Protein AF-A0A0J1D3D4-F1 (afdb_monomer_lite)

Foldseek 3Di:
DDDDDDDDPPDPDDDDPVRVVVVVVLVVVLVVLVVDPPDDPQVSQLVSLLVQAQDPQWDWDFDDPPNDTAIDTDHPPDDPPDDDDDDDDDPVPHYDNVSNSNVVNVVRD

pLDDT: mean 90.68, std 11.96, range [40.75, 98.44]

Organism: NCBI:txid908627

Structure (mmCIF, N/CA/C/O backbone):
data_AF-A0A0J1D3D4-F1
#
_entry.id   AF-A0A0J1D3D4-F1
#
loop_
_atom_site.group_PDB
_atom_site.id
_atom_site.type_symbol
_atom_site.label_atom_id
_atom_site.label_alt_id
_atom_site.label_comp_id
_atom_site.label_asym_id
_atom_site.label_entity_id
_atom_site.label_seq_id
_atom_site.pdbx_PDB_ins_code
_atom_site.Cartn_x
_atom_site.Cartn_y
_atom_site.Cartn_z
_atom_site.occupancy
_atom_site.B_iso_or_equiv
_atom_site.auth_seq_id
_atom_site.auth_comp_id
_atom_site.auth_asym_id
_atom_site.auth_atom_id
_atom_site.pdbx_PDB_model_num
ATOM 1 N N . MET A 1 1 ? 8.436 34.610 -37.039 1.00 44.22 1 MET A N 1
ATOM 2 C CA . MET A 1 1 ? 7.134 34.459 -36.355 1.00 44.22 1 MET A CA 1
ATOM 3 C C . MET A 1 1 ? 6.831 32.976 -36.306 1.00 44.22 1 MET A C 1
ATOM 5 O O . MET A 1 1 ? 6.570 32.405 -37.355 1.00 44.22 1 MET A O 1
ATOM 9 N N . THR A 1 2 ? 6.952 32.341 -35.142 1.00 40.75 2 THR A N 1
ATOM 10 C CA . THR A 1 2 ? 6.729 30.895 -35.002 1.00 40.75 2 THR A CA 1
ATOM 11 C C . THR A 1 2 ? 5.631 30.698 -33.972 1.00 40.75 2 THR A C 1
ATOM 13 O O . THR A 1 2 ? 5.805 31.011 -32.798 1.00 40.75 2 THR A O 1
ATOM 16 N N . THR A 1 3 ? 4.467 30.273 -34.448 1.00 46.78 3 THR A N 1
ATOM 17 C CA . THR A 1 3 ? 3.250 30.133 -33.651 1.00 46.78 3 THR A CA 1
ATOM 18 C C . THR A 1 3 ? 3.238 28.750 -33.010 1.00 46.78 3 THR A C 1
ATOM 20 O O . THR A 1 3 ? 3.025 27.750 -33.693 1.00 46.78 3 THR A O 1
ATOM 23 N N . THR A 1 4 ? 3.476 28.681 -31.701 1.00 53.34 4 THR A N 1
ATOM 24 C CA . THR A 1 4 ? 3.29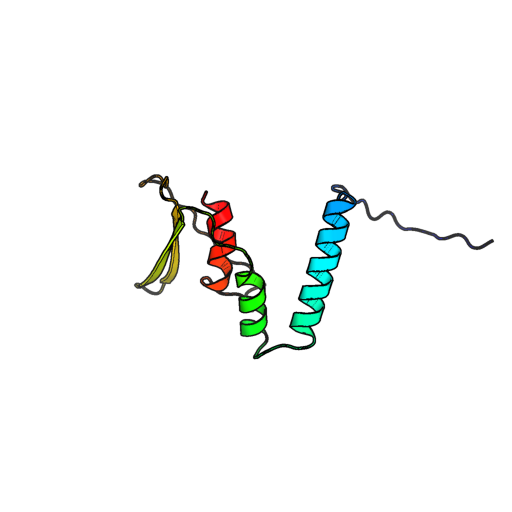8 27.452 -30.919 1.00 53.34 4 THR A CA 1
ATOM 25 C C . THR A 1 4 ? 1.808 27.140 -30.837 1.00 53.34 4 THR A C 1
ATOM 27 O O . THR A 1 4 ? 1.040 27.881 -30.227 1.00 53.34 4 THR A O 1
ATOM 30 N N . LYS A 1 5 ? 1.378 26.054 -31.481 1.00 55.34 5 LYS A N 1
ATOM 31 C CA . LYS A 1 5 ? 0.010 25.549 -31.370 1.00 55.34 5 LYS A CA 1
ATOM 32 C C . LYS A 1 5 ? -0.043 24.552 -30.214 1.00 55.34 5 LYS A C 1
ATOM 34 O O . LYS A 1 5 ? 0.251 23.376 -30.399 1.00 55.34 5 LYS A O 1
ATOM 39 N N . THR A 1 6 ? -0.393 25.030 -29.026 1.00 57.00 6 THR A N 1
ATOM 40 C CA . THR A 1 6 ? -0.647 24.173 -27.862 1.00 57.00 6 THR A CA 1
ATOM 41 C C . THR A 1 6 ? -2.077 23.639 -27.951 1.00 57.00 6 THR A C 1
ATOM 43 O O . THR A 1 6 ? -3.033 24.412 -27.962 1.00 57.00 6 THR A O 1
ATOM 46 N N . THR A 1 7 ? -2.243 22.323 -28.066 1.00 58.06 7 THR A N 1
ATOM 47 C CA . THR A 1 7 ? -3.544 21.653 -27.900 1.00 58.06 7 THR A CA 1
ATOM 48 C C . THR A 1 7 ? -3.991 21.723 -26.434 1.00 58.06 7 THR A C 1
ATOM 50 O O . THR A 1 7 ? -3.137 21.620 -25.551 1.00 58.06 7 THR A O 1
ATOM 53 N N . PRO A 1 8 ? -5.297 21.879 -26.142 1.00 58.00 8 PRO A N 1
ATOM 54 C CA . PRO A 1 8 ? -5.777 22.068 -24.783 1.00 58.00 8 PRO A CA 1
ATOM 55 C C . PRO A 1 8 ? -5.846 20.710 -24.081 1.00 58.00 8 PRO A C 1
ATOM 57 O O . PRO A 1 8 ? -6.846 20.002 -24.156 1.00 58.00 8 PRO A O 1
ATOM 60 N N . VAL A 1 9 ? -4.763 20.323 -23.412 1.00 73.94 9 VAL A N 1
ATOM 61 C CA . VAL A 1 9 ? -4.873 19.375 -22.302 1.00 73.94 9 VAL A CA 1
ATOM 62 C C . VAL A 1 9 ? -5.539 20.150 -21.167 1.00 73.94 9 VAL A C 1
ATOM 64 O O . VAL A 1 9 ? -4.947 21.071 -20.609 1.00 73.94 9 VAL A O 1
ATOM 67 N N . GLU A 1 10 ? -6.805 19.845 -20.891 1.00 79.31 10 GLU A N 1
ATOM 68 C CA . GLU A 1 10 ? -7.539 20.448 -19.779 1.00 79.31 10 GLU A CA 1
ATOM 69 C C . GLU A 1 10 ? -7.103 19.774 -18.473 1.00 79.31 10 GLU A C 1
ATOM 71 O O . GLU A 1 10 ? -7.547 18.677 -18.131 1.00 79.31 10 GLU A O 1
ATOM 76 N N . THR A 1 11 ? -6.216 20.431 -17.732 1.00 79.25 11 THR A N 1
ATOM 77 C CA . THR A 1 11 ? -5.848 20.004 -16.381 1.00 79.25 11 THR A CA 1
ATOM 78 C C . THR A 1 11 ? -6.903 20.501 -15.396 1.00 79.25 11 THR A C 1
ATOM 80 O O . THR A 1 11 ? -6.910 21.672 -15.029 1.00 79.25 11 THR A O 1
ATOM 83 N N . ARG A 1 12 ? -7.799 19.612 -14.951 1.00 80.50 12 ARG A N 1
ATOM 84 C CA . ARG A 1 12 ? -8.868 19.958 -13.989 1.00 80.50 12 ARG A CA 1
ATOM 85 C C . ARG A 1 12 ? -8.383 20.119 -12.550 1.00 80.50 12 ARG A C 1
ATOM 87 O O . ARG A 1 12 ? -8.990 20.853 -11.778 1.00 80.50 12 ARG A O 1
ATOM 94 N N . HIS A 1 13 ? -7.282 19.456 -12.209 1.00 84.44 13 HIS A N 1
ATOM 95 C CA . HIS A 1 13 ? -6.656 19.511 -10.891 1.00 84.44 13 HIS A CA 1
ATOM 96 C C . HIS A 1 13 ? -5.169 19.781 -11.080 1.00 84.44 13 HIS A C 1
ATOM 98 O O . HIS A 1 13 ? -4.365 18.862 -11.221 1.00 84.44 13 HIS A O 1
ATOM 104 N N . ALA A 1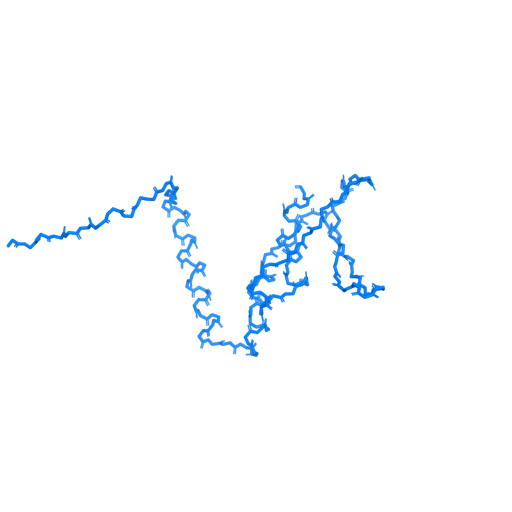 14 ? -4.820 21.061 -11.196 1.00 87.75 14 ALA A N 1
ATOM 105 C CA . ALA A 1 14 ? -3.426 21.455 -11.286 1.00 87.75 14 ALA A CA 1
ATOM 106 C C . ALA A 1 14 ? -2.757 21.236 -9.926 1.00 87.75 14 ALA A C 1
ATOM 108 O O . ALA A 1 14 ? -3.249 21.735 -8.918 1.00 87.75 14 ALA A O 1
ATOM 109 N N . LEU A 1 15 ? -1.636 20.513 -9.922 1.00 91.56 15 LEU A N 1
ATOM 110 C CA . LEU A 1 15 ? -0.744 20.468 -8.767 1.00 91.56 15 LEU A CA 1
ATOM 111 C C . LEU A 1 15 ? -0.227 21.879 -8.481 1.00 91.56 15 LEU A C 1
ATOM 113 O O . LEU A 1 15 ? 0.181 22.580 -9.421 1.00 91.56 15 LEU A O 1
ATOM 117 N N . SER A 1 16 ? -0.225 22.254 -7.203 1.00 94.00 16 SER A N 1
ATOM 118 C CA . SER A 1 16 ? 0.515 23.422 -6.718 1.00 94.00 16 SER A CA 1
ATOM 119 C C . SER A 1 16 ? 2.006 23.298 -7.055 1.00 94.00 16 SER A C 1
ATOM 121 O O . SER A 1 16 ? 2.489 22.212 -7.381 1.00 94.00 16 SER A O 1
ATOM 123 N N . ASP A 1 17 ? 2.753 24.400 -6.992 1.00 94.56 17 ASP A N 1
ATOM 124 C CA . ASP A 1 17 ? 4.193 24.370 -7.283 1.00 94.56 17 ASP A CA 1
ATOM 125 C C . ASP A 1 17 ? 4.951 23.427 -6.331 1.00 94.56 17 ASP A C 1
ATOM 127 O O . ASP A 1 17 ? 5.818 22.670 -6.773 1.00 94.56 17 ASP A O 1
ATOM 131 N N . ASP A 1 18 ? 4.552 23.385 -5.058 1.00 94.56 18 ASP A N 1
ATOM 132 C CA . ASP A 1 18 ? 5.131 22.481 -4.060 1.00 94.56 18 ASP A CA 1
ATOM 133 C C . ASP A 1 18 ? 4.804 21.011 -4.368 1.00 94.56 18 ASP A C 1
ATOM 135 O O . ASP A 1 18 ? 5.696 20.160 -4.392 1.00 94.56 18 ASP A O 1
ATOM 139 N N . GLU A 1 19 ? 3.542 20.694 -4.681 1.00 94.69 19 GLU A N 1
ATOM 140 C CA . GLU A 1 19 ? 3.142 19.336 -5.081 1.00 94.69 19 GLU A CA 1
ATOM 141 C C . GLU A 1 19 ? 3.813 18.902 -6.384 1.00 94.69 19 GLU A C 1
ATOM 143 O O . GLU A 1 19 ? 4.171 17.736 -6.541 1.00 94.69 19 GLU A O 1
ATOM 148 N N . ARG A 1 20 ? 4.026 19.837 -7.314 1.00 94.19 20 ARG A N 1
ATOM 149 C CA . ARG A 1 20 ? 4.746 19.585 -8.559 1.00 94.19 20 ARG A CA 1
ATOM 150 C C . ARG A 1 20 ? 6.207 19.262 -8.286 1.00 94.19 20 ARG A C 1
ATOM 152 O O . ARG A 1 20 ? 6.735 18.327 -8.877 1.00 94.19 20 ARG A O 1
ATOM 159 N N . GLN A 1 21 ? 6.861 19.977 -7.375 1.00 95.00 21 GLN A N 1
ATOM 160 C CA . GLN A 1 21 ? 8.238 19.667 -6.994 1.00 95.00 21 GLN A CA 1
ATOM 161 C C . GLN A 1 21 ? 8.347 18.270 -6.358 1.00 95.00 21 GLN A C 1
ATOM 163 O O . GLN A 1 21 ? 9.287 17.530 -6.661 1.00 95.00 21 GLN A O 1
ATOM 168 N N . ILE A 1 22 ? 7.370 17.888 -5.528 1.00 94.19 22 ILE A N 1
ATOM 169 C CA . ILE A 1 22 ? 7.280 16.544 -4.938 1.00 94.19 22 ILE A CA 1
ATOM 170 C C . ILE A 1 22 ? 7.065 15.487 -6.027 1.00 94.19 22 ILE A C 1
ATOM 172 O O . ILE A 1 22 ? 7.787 14.492 -6.061 1.00 94.19 22 ILE A O 1
ATOM 176 N N . GLU A 1 23 ? 6.120 15.708 -6.943 1.00 94.25 23 GLU A N 1
ATOM 177 C CA . GLU A 1 23 ? 5.864 14.824 -8.082 1.00 94.25 23 GLU A CA 1
ATOM 178 C C . GLU A 1 23 ? 7.145 14.587 -8.891 1.00 94.25 23 GLU A C 1
ATOM 180 O O . GLU A 1 23 ? 7.501 13.438 -9.146 1.00 94.25 23 GLU A O 1
ATOM 185 N N . GLN A 1 24 ? 7.872 15.646 -9.260 1.00 95.56 24 GLN A N 1
ATOM 186 C CA . GLN A 1 24 ? 9.108 15.515 -10.035 1.00 95.56 24 GLN A CA 1
ATOM 187 C C . GLN A 1 24 ? 10.176 14.701 -9.294 1.00 95.56 24 GLN A C 1
ATOM 189 O O . GLN A 1 24 ? 10.858 13.881 -9.913 1.00 95.56 24 GLN A O 1
ATOM 194 N N . ALA A 1 25 ? 10.299 14.871 -7.974 1.00 94.94 25 ALA A N 1
ATOM 195 C CA . ALA A 1 25 ? 11.211 14.067 -7.164 1.00 94.94 25 ALA A CA 1
ATOM 196 C C . ALA A 1 25 ? 10.805 12.582 -7.147 1.00 94.94 25 ALA A C 1
ATOM 198 O O . ALA A 1 25 ? 11.648 11.712 -7.378 1.00 94.94 25 ALA A O 1
ATOM 199 N N . VAL A 1 26 ? 9.514 12.293 -6.955 1.00 92.25 26 VAL A N 1
ATOM 200 C CA . VAL A 1 26 ? 8.972 10.925 -6.982 1.00 92.25 26 VAL A CA 1
ATOM 201 C C . VAL A 1 26 ? 9.184 10.281 -8.353 1.00 92.25 26 VAL A C 1
ATOM 203 O O . VAL A 1 26 ? 9.662 9.152 -8.436 1.00 92.25 26 VAL A O 1
ATOM 206 N N . LEU A 1 27 ? 8.889 10.992 -9.444 1.00 94.12 27 LEU A N 1
ATOM 207 C CA . LEU A 1 27 ? 9.084 10.490 -10.806 1.00 94.12 27 LEU A CA 1
ATOM 208 C C . LEU A 1 27 ? 10.560 10.212 -11.111 1.00 94.12 27 LEU A C 1
ATOM 210 O O . LEU A 1 27 ? 10.870 9.189 -11.724 1.00 94.12 27 LEU A O 1
ATOM 214 N N . ALA A 1 28 ? 11.473 11.078 -10.661 1.00 94.88 28 ALA A N 1
ATOM 215 C CA . ALA A 1 28 ? 12.908 10.859 -10.811 1.00 94.88 28 ALA A CA 1
ATOM 216 C C . ALA A 1 28 ? 13.371 9.600 -10.059 1.00 94.88 28 ALA A C 1
ATOM 218 O O . ALA A 1 28 ? 14.126 8.795 -10.607 1.00 94.88 28 ALA A O 1
ATOM 219 N N . GLU A 1 29 ? 12.886 9.388 -8.835 1.00 91.00 29 GLU A N 1
ATOM 220 C CA . GLU A 1 29 ? 13.199 8.196 -8.045 1.00 91.00 29 GLU A CA 1
ATOM 221 C C . GLU A 1 29 ? 12.637 6.916 -8.682 1.00 91.00 29 GLU A C 1
ATOM 223 O O . GLU A 1 29 ? 13.350 5.917 -8.799 1.00 91.00 29 GLU A O 1
ATOM 228 N N . ILE A 1 30 ? 11.389 6.954 -9.160 1.00 91.25 30 ILE A N 1
ATOM 229 C CA . ILE A 1 30 ? 10.760 5.850 -9.897 1.00 91.25 30 ILE A CA 1
ATOM 230 C C . ILE A 1 30 ? 11.580 5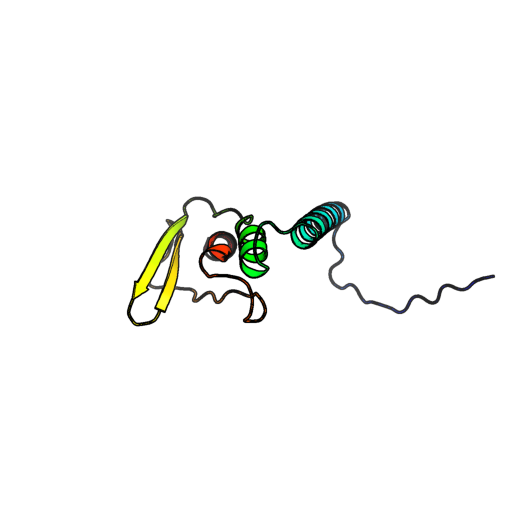.514 -11.147 1.00 91.25 30 ILE A C 1
ATOM 232 O O . ILE A 1 30 ? 11.884 4.346 -11.393 1.00 91.25 30 ILE A O 1
ATOM 236 N N . HIS A 1 31 ? 11.991 6.524 -11.917 1.00 92.19 31 HIS A N 1
ATOM 237 C CA . HIS A 1 31 ? 12.828 6.323 -13.097 1.00 92.19 31 HIS A CA 1
ATOM 238 C C . HIS A 1 31 ? 14.151 5.633 -12.745 1.00 92.19 31 HIS A C 1
ATOM 240 O O . HIS A 1 31 ? 14.551 4.688 -13.427 1.00 92.19 31 HIS A O 1
ATOM 246 N N . GLN A 1 32 ? 14.831 6.073 -11.681 1.00 90.12 32 GLN A N 1
ATOM 247 C CA . GLN A 1 32 ? 16.078 5.447 -11.229 1.00 90.12 32 GLN A CA 1
ATOM 248 C C . GLN A 1 32 ? 15.869 3.984 -10.835 1.00 90.12 32 GLN A C 1
ATOM 250 O O . GLN A 1 32 ? 16.641 3.120 -11.253 1.00 90.12 32 GLN A O 1
ATOM 255 N N . LEU A 1 33 ? 14.799 3.703 -10.092 1.00 86.81 33 LEU A N 1
ATOM 256 C CA . LEU A 1 33 ? 14.470 2.362 -9.626 1.00 86.81 33 LEU A CA 1
ATOM 257 C C . LEU A 1 33 ? 14.258 1.373 -10.783 1.00 86.81 33 LEU A C 1
ATOM 259 O O . LEU A 1 33 ? 14.756 0.252 -10.728 1.00 86.81 33 LEU A O 1
ATOM 263 N N . PHE A 1 34 ? 13.556 1.786 -11.841 1.00 85.81 34 PHE A N 1
ATOM 264 C CA . PHE A 1 34 ? 13.323 0.928 -13.010 1.00 85.81 34 PHE A CA 1
ATOM 265 C C . PHE A 1 34 ? 14.492 0.894 -13.997 1.00 85.81 34 PHE A C 1
ATOM 267 O O . PHE A 1 34 ? 14.613 -0.069 -14.750 1.00 85.81 34 PHE A O 1
ATOM 274 N N . SER A 1 35 ? 15.359 1.909 -13.991 1.00 92.06 35 SER A N 1
ATOM 275 C CA . SER A 1 35 ? 16.568 1.927 -14.824 1.00 92.06 35 SER A CA 1
ATOM 276 C C . SER A 1 35 ? 17.657 1.003 -14.277 1.00 92.06 35 SER A C 1
ATOM 278 O O . SER A 1 35 ? 18.397 0.410 -15.055 1.00 92.06 35 SER A O 1
ATOM 280 N N . ASN A 1 36 ? 17.738 0.866 -12.948 1.00 90.19 36 ASN A N 1
ATOM 281 C CA . ASN A 1 36 ? 18.753 0.075 -12.251 1.00 90.19 36 ASN A CA 1
ATOM 282 C C . ASN A 1 36 ? 18.115 -0.871 -11.209 1.00 90.19 36 ASN A C 1
ATOM 284 O O . ASN A 1 36 ? 18.342 -0.703 -10.007 1.00 90.19 36 ASN A O 1
ATOM 288 N N . PRO A 1 37 ? 17.298 -1.853 -11.633 1.00 88.50 37 PRO A N 1
ATOM 289 C CA . PRO A 1 37 ? 16.552 -2.699 -10.711 1.00 88.50 37 PRO A CA 1
ATOM 290 C C . PRO A 1 37 ? 17.468 -3.645 -9.926 1.00 88.50 37 PRO A C 1
ATOM 292 O O . PRO A 1 37 ? 18.331 -4.325 -10.484 1.00 88.50 37 PRO A O 1
ATOM 295 N N . THR A 1 38 ? 17.228 -3.755 -8.621 1.00 81.69 38 THR A N 1
ATOM 296 C CA . THR A 1 38 ? 17.784 -4.832 -7.796 1.00 81.69 38 THR A CA 1
ATOM 297 C C . THR A 1 38 ? 16.804 -6.003 -7.811 1.00 81.69 38 THR A C 1
ATOM 299 O O . THR A 1 38 ? 15.873 -6.043 -7.008 1.00 81.69 38 THR A O 1
ATOM 302 N N . GLY A 1 39 ? 16.980 -6.931 -8.750 1.00 89.25 39 GLY A N 1
ATOM 303 C CA . GLY A 1 39 ? 16.112 -8.103 -8.904 1.00 89.25 39 GLY A CA 1
ATOM 304 C C . GLY A 1 39 ? 15.169 -8.000 -10.099 1.00 89.25 39 GLY A C 1
ATOM 305 O O . GLY A 1 39 ? 15.404 -7.247 -11.044 1.00 89.25 39 GLY A O 1
ATOM 306 N N . ASN A 1 40 ? 14.112 -8.809 -10.090 1.00 93.56 40 ASN A N 1
ATOM 307 C CA . ASN A 1 40 ? 13.151 -8.829 -11.187 1.00 93.56 40 ASN A CA 1
ATOM 308 C C . ASN A 1 40 ? 12.147 -7.661 -11.103 1.00 93.56 40 ASN A C 1
ATOM 310 O O . ASN A 1 40 ? 12.081 -6.913 -10.124 1.00 93.56 40 ASN A O 1
ATOM 314 N N . GLN A 1 41 ? 11.330 -7.508 -12.147 1.00 92.19 41 GLN A N 1
ATOM 315 C CA . GLN A 1 41 ? 10.367 -6.410 -12.250 1.00 92.19 41 GLN A CA 1
ATOM 316 C C . GLN A 1 41 ? 9.315 -6.416 -11.125 1.00 92.19 41 GLN A C 1
ATOM 318 O O . GLN A 1 41 ? 8.918 -5.346 -10.666 1.00 92.19 41 GLN A O 1
ATOM 323 N N . ARG A 1 42 ? 8.877 -7.594 -10.653 1.00 95.00 42 ARG A N 1
ATOM 324 C CA . ARG A 1 42 ? 7.922 -7.706 -9.537 1.00 95.00 42 ARG A CA 1
ATOM 325 C C . ARG A 1 42 ? 8.566 -7.300 -8.217 1.00 95.00 42 ARG A C 1
ATOM 327 O O . ARG A 1 42 ? 7.968 -6.526 -7.485 1.00 95.00 42 ARG A O 1
ATOM 334 N N . GLU A 1 43 ? 9.779 -7.770 -7.942 1.00 94.81 43 GLU A N 1
ATOM 335 C CA . GLU A 1 43 ? 10.534 -7.410 -6.731 1.00 94.81 43 GLU A CA 1
ATOM 336 C C . GLU A 1 43 ? 10.810 -5.905 -6.673 1.00 94.81 43 GLU A C 1
ATOM 338 O O . GLU A 1 43 ? 10.588 -5.266 -5.647 1.00 94.81 43 GLU A O 1
ATOM 343 N N . THR A 1 44 ? 11.214 -5.329 -7.806 1.00 94.06 44 THR A N 1
ATOM 344 C CA . THR A 1 44 ? 11.449 -3.887 -7.949 1.00 94.06 44 THR A CA 1
ATOM 345 C C . THR A 1 44 ? 10.167 -3.087 -7.701 1.00 94.06 44 THR A C 1
ATOM 347 O O . THR A 1 44 ? 10.178 -2.103 -6.961 1.00 94.06 44 THR A O 1
ATOM 350 N N . TYR A 1 45 ? 9.040 -3.526 -8.271 1.00 94.94 45 TYR A N 1
ATOM 351 C CA . TYR A 1 45 ? 7.744 -2.880 -8.062 1.00 94.94 45 TYR A CA 1
ATOM 352 C C . TYR A 1 45 ? 7.266 -2.994 -6.608 1.00 94.94 45 TYR A C 1
ATOM 354 O O . TYR A 1 45 ? 6.819 -2.006 -6.029 1.00 94.94 45 TYR A O 1
ATOM 362 N N . ASP A 1 46 ? 7.397 -4.166 -5.987 1.00 96.44 46 ASP A N 1
ATOM 363 C CA . ASP A 1 46 ? 7.042 -4.368 -4.582 1.00 96.44 46 ASP A CA 1
ATOM 364 C C . ASP A 1 46 ? 7.877 -3.473 -3.662 1.00 96.44 46 ASP A C 1
ATOM 366 O O . ASP A 1 46 ? 7.326 -2.851 -2.754 1.00 96.44 46 ASP A O 1
ATOM 370 N N . ALA A 1 47 ? 9.183 -3.350 -3.923 1.00 93.50 47 ALA A N 1
ATOM 371 C CA . ALA A 1 47 ? 10.066 -2.456 -3.181 1.00 93.50 47 ALA A CA 1
ATOM 372 C C . ALA A 1 47 ? 9.671 -0.981 -3.341 1.00 93.50 47 ALA A C 1
ATOM 374 O O . ALA A 1 47 ? 9.751 -0.226 -2.376 1.00 93.50 47 ALA A O 1
ATOM 375 N N . MET A 1 48 ? 9.212 -0.573 -4.531 1.00 93.31 48 MET A N 1
ATOM 376 C CA . MET A 1 48 ? 8.681 0.771 -4.776 1.00 93.31 48 MET A CA 1
ATOM 377 C C . MET A 1 48 ? 7.444 1.050 -3.920 1.00 93.31 48 MET A C 1
ATOM 379 O O . MET A 1 48 ? 7.403 2.040 -3.195 1.00 93.31 48 MET A O 1
ATOM 383 N N . ILE A 1 49 ? 6.437 0.176 -4.000 1.00 95.81 49 ILE A N 1
ATOM 384 C CA . ILE A 1 49 ? 5.149 0.367 -3.323 1.00 95.81 49 ILE A CA 1
ATOM 385 C C . ILE A 1 49 ? 5.304 0.267 -1.801 1.00 95.81 49 ILE A C 1
ATOM 387 O O . ILE A 1 49 ? 4.684 1.031 -1.064 1.00 95.81 49 ILE A O 1
ATOM 391 N N . ALA A 1 50 ? 6.180 -0.618 -1.319 1.00 96.19 50 ALA A N 1
ATOM 392 C CA . ALA A 1 50 ? 6.445 -0.792 0.107 1.00 96.19 50 ALA A CA 1
ATOM 393 C C . ALA A 1 50 ? 7.077 0.440 0.785 1.00 96.19 50 ALA A C 1
ATOM 395 O O . ALA A 1 50 ? 7.186 0.452 2.010 1.00 96.19 50 ALA A O 1
ATOM 396 N N . LYS A 1 51 ? 7.475 1.474 0.025 1.00 94.38 51 LYS A N 1
ATOM 397 C CA . LYS A 1 51 ? 7.922 2.761 0.580 1.00 94.38 51 LYS A CA 1
ATOM 398 C C . LYS A 1 51 ? 6.791 3.570 1.208 1.00 94.38 51 LYS A C 1
ATOM 400 O O . LYS A 1 51 ? 7.076 4.476 1.986 1.00 94.38 51 LYS A O 1
ATOM 405 N N . THR A 1 52 ? 5.525 3.270 0.907 1.00 96.06 52 THR A N 1
ATOM 406 C CA . THR A 1 52 ? 4.416 3.889 1.638 1.00 96.06 52 THR A CA 1
ATOM 407 C C . THR A 1 52 ? 4.475 3.452 3.106 1.00 96.06 52 THR A C 1
ATOM 409 O O . THR A 1 52 ? 4.442 2.248 3.376 1.00 96.06 52 THR A O 1
ATOM 412 N N . PRO A 1 53 ? 4.548 4.390 4.067 1.00 97.25 53 PRO A N 1
ATOM 413 C CA . PRO A 1 53 ? 4.633 4.041 5.475 1.00 97.25 53 PRO A CA 1
ATOM 414 C C . PRO A 1 53 ? 3.349 3.358 5.954 1.00 97.25 53 PRO A C 1
ATOM 416 O O . PRO A 1 53 ? 2.250 3.618 5.451 1.00 97.25 53 PRO A O 1
ATOM 419 N N . ILE A 1 54 ? 3.495 2.492 6.956 1.00 98.38 54 ILE A N 1
ATOM 420 C CA . ILE A 1 54 ? 2.351 1.995 7.722 1.00 98.38 54 ILE A CA 1
ATOM 421 C C . ILE A 1 54 ? 1.841 3.146 8.596 1.00 98.38 54 ILE A C 1
ATOM 423 O O . ILE A 1 54 ? 2.645 3.805 9.251 1.00 98.38 54 ILE A O 1
ATOM 427 N N . ALA A 1 55 ? 0.533 3.391 8.592 1.00 98.12 55 ALA A N 1
ATOM 428 C CA . ALA A 1 55 ? -0.099 4.393 9.442 1.00 98.12 55 ALA A CA 1
ATOM 429 C C . ALA A 1 55 ? 0.065 4.055 10.934 1.00 98.12 55 ALA A C 1
ATOM 431 O O . ALA A 1 55 ? 0.108 2.883 11.326 1.00 98.12 55 ALA A O 1
ATOM 432 N N . ASP A 1 56 ? 0.127 5.090 11.769 1.00 97.25 56 ASP A N 1
ATOM 433 C CA . ASP A 1 56 ? 0.267 4.933 13.215 1.00 97.25 56 ASP A CA 1
ATOM 434 C C . ASP A 1 56 ? -0.903 4.140 13.815 1.00 97.25 56 ASP A C 1
ATOM 436 O O . ASP A 1 56 ? -2.059 4.266 13.411 1.00 97.25 56 ASP A O 1
ATOM 440 N N . GLY A 1 57 ? -0.600 3.297 14.806 1.00 97.25 57 GLY A N 1
ATOM 441 C CA . GLY A 1 57 ? -1.616 2.505 15.506 1.00 97.25 57 GLY A CA 1
ATOM 442 C C . GLY A 1 57 ? -2.253 1.387 14.671 1.00 97.25 57 GLY A C 1
ATOM 443 O O . GLY A 1 57 ? -3.310 0.880 15.061 1.00 97.25 57 GLY A O 1
ATOM 444 N N . VAL A 1 58 ? -1.633 0.984 13.555 1.00 98.31 58 VAL A N 1
ATOM 445 C CA . VAL A 1 58 ? -2.071 -0.144 12.720 1.00 98.31 58 VAL A CA 1
ATOM 446 C C . VAL A 1 58 ? -1.245 -1.400 12.997 1.00 98.31 58 VAL A C 1
ATOM 448 O O . VAL A 1 58 ? -0.016 -1.385 13.006 1.00 98.31 58 VAL A O 1
ATOM 451 N N . THR A 1 59 ? -1.936 -2.527 13.165 1.00 97.50 59 THR A N 1
ATOM 452 C CA . THR A 1 59 ? -1.344 -3.867 13.261 1.00 97.50 59 THR A CA 1
ATOM 453 C C . THR A 1 59 ? -1.532 -4.640 11.957 1.00 97.50 59 THR A C 1
ATOM 455 O O . THR A 1 59 ? -2.522 -4.460 11.245 1.00 97.50 59 THR A O 1
ATOM 458 N N . LEU A 1 60 ? -0.562 -5.497 11.630 1.00 97.88 60 LEU A N 1
ATOM 459 C CA . LEU A 1 60 ? -0.535 -6.277 10.393 1.00 97.88 60 LEU A CA 1
ATOM 460 C C . LEU A 1 60 ? -0.475 -7.767 10.733 1.00 97.88 60 LEU A C 1
ATOM 462 O O . LEU A 1 60 ? 0.468 -8.207 11.387 1.00 97.88 60 LEU A O 1
ATOM 466 N N . GLU A 1 61 ? -1.437 -8.546 10.250 1.00 96.25 61 GLU A N 1
ATOM 467 C CA . GLU A 1 61 ? -1.467 -10.004 10.417 1.00 96.25 61 GLU A CA 1
ATOM 468 C C . GLU A 1 61 ? -1.559 -10.667 9.041 1.00 96.25 61 GLU A C 1
ATOM 470 O O . GLU A 1 61 ? -2.473 -10.381 8.269 1.00 96.25 61 GLU A O 1
ATOM 475 N N . ALA A 1 62 ? -0.606 -11.541 8.718 1.00 97.06 62 ALA A N 1
ATOM 476 C CA . ALA A 1 62 ? -0.646 -12.307 7.477 1.00 97.06 62 ALA A CA 1
ATOM 477 C C . ALA A 1 62 ? -1.722 -13.397 7.556 1.00 97.06 62 ALA A C 1
ATOM 479 O O . ALA A 1 62 ? -1.866 -14.057 8.586 1.00 97.06 62 ALA A O 1
ATOM 480 N N . ILE A 1 63 ? -2.435 -13.617 6.452 1.00 95.19 63 ILE A N 1
ATOM 481 C CA . ILE A 1 63 ? -3.361 -14.739 6.304 1.00 95.19 63 ILE A CA 1
ATOM 482 C C . ILE A 1 63 ? -2.895 -15.637 5.170 1.00 95.19 63 ILE A C 1
ATOM 484 O O . ILE A 1 63 ? -2.471 -15.155 4.121 1.00 95.19 63 ILE A O 1
ATOM 488 N N . ASP A 1 64 ? -2.996 -16.936 5.402 1.00 95.19 64 ASP A N 1
ATOM 489 C CA . ASP A 1 64 ? -2.796 -17.969 4.394 1.00 95.19 64 ASP A CA 1
ATOM 490 C C . ASP A 1 64 ? -3.656 -19.177 4.776 1.00 95.19 64 ASP A C 1
ATOM 492 O O . ASP A 1 64 ? -3.213 -20.080 5.489 1.00 95.19 64 ASP A O 1
ATOM 496 N N . ARG A 1 65 ? -4.954 -19.102 4.457 1.00 93.50 65 ARG A N 1
ATOM 497 C CA . ARG A 1 65 ? -5.9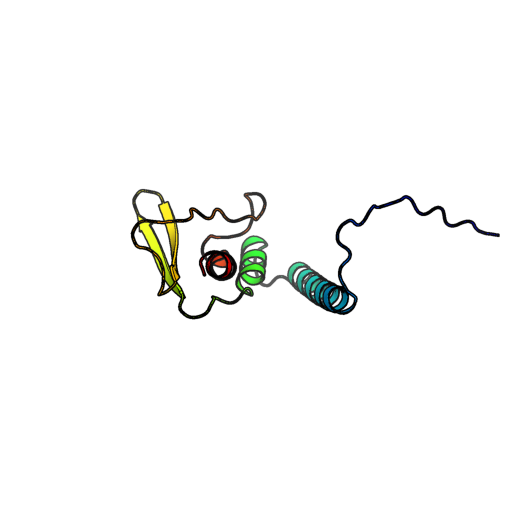61 -20.121 4.804 1.00 93.50 65 ARG A CA 1
ATOM 498 C C . ARG A 1 65 ? -7.064 -20.154 3.757 1.00 93.50 65 ARG A C 1
ATOM 500 O O . ARG A 1 65 ? -7.357 -19.137 3.139 1.00 93.50 65 ARG A O 1
ATOM 507 N N . ASP A 1 66 ? -7.671 -21.325 3.572 1.00 91.81 66 ASP A N 1
ATOM 508 C CA . ASP A 1 66 ? -8.848 -21.530 2.713 1.00 91.81 66 ASP A CA 1
ATOM 509 C C . ASP A 1 66 ? -8.686 -20.989 1.278 1.00 91.81 66 ASP A C 1
ATOM 511 O O . ASP A 1 66 ? -9.631 -20.512 0.655 1.00 91.81 66 ASP A O 1
ATOM 515 N N . GLY A 1 67 ? -7.459 -21.047 0.746 1.00 88.69 67 GLY A N 1
ATOM 516 C CA . GLY A 1 67 ? -7.127 -20.549 -0.592 1.00 88.69 67 GLY A CA 1
ATOM 517 C C . GLY A 1 67 ? -6.973 -19.027 -0.697 1.00 88.69 67 GLY A C 1
ATOM 518 O O . GLY A 1 67 ? -6.776 -18.518 -1.798 1.00 88.69 67 GLY A O 1
ATOM 519 N N . VAL A 1 68 ? -7.029 -18.297 0.421 1.00 85.44 68 VAL A N 1
ATOM 520 C CA . VAL A 1 68 ? -6.806 -16.850 0.480 1.00 85.44 68 VAL A CA 1
ATOM 521 C C . VAL A 1 68 ? -5.463 -16.562 1.146 1.00 85.44 68 VAL A C 1
ATOM 523 O O . VAL A 1 68 ? -5.266 -16.840 2.330 1.00 85.44 68 VAL A O 1
ATOM 526 N N . SER A 1 69 ? -4.560 -15.939 0.386 1.00 95.06 69 SER A N 1
ATOM 527 C CA . SER A 1 69 ? -3.309 -15.375 0.896 1.00 95.06 69 SER A CA 1
ATOM 528 C C . SER A 1 69 ? -3.388 -13.850 0.885 1.00 95.06 69 SER A C 1
ATOM 530 O O . SER A 1 69 ? -3.727 -13.245 -0.134 1.00 95.06 69 SER A O 1
ATOM 532 N N . GLY A 1 70 ? -3.107 -13.209 2.017 1.00 96.25 70 GLY A N 1
ATOM 533 C CA . GLY A 1 70 ? -3.289 -11.768 2.163 1.00 96.25 70 GLY A CA 1
ATOM 534 C C . GLY A 1 70 ? -2.872 -11.230 3.525 1.00 96.25 70 GLY A C 1
ATOM 535 O O . GLY A 1 70 ? -2.060 -11.831 4.228 1.00 96.25 70 GLY A O 1
ATOM 536 N N . TRP A 1 71 ? -3.427 -10.074 3.889 1.00 97.62 71 TRP A N 1
ATOM 537 C CA . TRP A 1 71 ? -3.129 -9.401 5.150 1.00 97.62 71 TRP A CA 1
ATOM 538 C C . TRP A 1 71 ? -4.378 -8.776 5.750 1.00 97.62 71 TRP A C 1
ATOM 540 O O . TRP A 1 71 ? -5.107 -8.055 5.073 1.00 97.62 71 TRP A O 1
ATOM 550 N N . TRP A 1 72 ? -4.559 -8.975 7.049 1.00 96.12 72 TRP A N 1
ATOM 551 C CA . TRP A 1 72 ? -5.352 -8.070 7.856 1.00 96.12 72 TRP A CA 1
ATOM 552 C C . TRP A 1 72 ? -4.521 -6.836 8.192 1.00 96.12 72 TRP A C 1
ATOM 554 O O . TRP A 1 72 ? -3.405 -6.943 8.703 1.00 96.12 72 TRP A O 1
ATOM 564 N N . VAL A 1 73 ? -5.095 -5.670 7.915 1.00 97.62 73 VAL A N 1
ATOM 565 C CA . VAL A 1 73 ? -4.546 -4.354 8.242 1.00 97.62 73 VAL A CA 1
ATOM 566 C C . VAL A 1 73 ? -5.526 -3.710 9.214 1.00 97.62 73 VAL A C 1
ATOM 568 O O . VAL A 1 73 ? -6.628 -3.343 8.814 1.00 97.62 73 VAL A O 1
ATOM 571 N N . ARG A 1 74 ? -5.182 -3.673 10.506 1.00 96.81 74 ARG A N 1
ATOM 572 C CA . ARG A 1 74 ? -6.131 -3.336 11.578 1.00 96.81 74 ARG A CA 1
ATOM 573 C C . ARG A 1 74 ? -5.680 -2.123 12.389 1.00 96.81 74 ARG A C 1
ATOM 575 O O . ARG A 1 74 ? -4.758 -2.262 13.199 1.00 96.81 74 ARG A O 1
ATOM 582 N N . PRO A 1 75 ? -6.333 -0.964 12.213 1.00 96.50 75 PRO A N 1
ATOM 583 C CA . PRO A 1 75 ? -6.236 0.149 13.148 1.00 96.50 75 PRO A CA 1
ATOM 584 C C . PRO A 1 75 ? -6.691 -0.249 14.551 1.00 96.50 75 PRO A C 1
ATOM 586 O O . PRO A 1 75 ? -7.600 -1.062 14.715 1.00 96.50 75 PRO A O 1
ATOM 589 N N . THR A 1 76 ? -6.115 0.383 15.570 1.00 94.94 76 THR A N 1
ATOM 590 C CA . THR A 1 76 ? -6.498 0.168 16.977 1.00 94.94 76 THR A CA 1
ATOM 591 C C . THR A 1 76 ? -7.965 0.540 17.246 1.00 94.94 76 THR A C 1
ATOM 593 O O . THR A 1 76 ? -8.611 -0.060 18.099 1.00 94.94 76 THR A O 1
ATOM 596 N N . SER A 1 77 ? -8.509 1.500 16.495 1.00 90.88 77 SER A N 1
ATOM 597 C CA . SER A 1 77 ? -9.892 1.985 16.587 1.00 90.88 77 SER A CA 1
ATOM 598 C C . SER A 1 77 ? -10.889 1.224 15.700 1.00 90.88 77 SER A C 1
ATOM 600 O O . SER A 1 77 ? -12.043 1.643 15.594 1.00 90.88 77 SER A O 1
ATOM 602 N N . ALA A 1 78 ? -10.472 0.138 15.037 1.00 92.19 78 ALA A N 1
ATOM 603 C CA . ALA A 1 78 ? -11.315 -0.565 14.074 1.00 92.19 78 ALA A CA 1
ATOM 604 C C . ALA A 1 78 ? -12.610 -1.102 14.714 1.00 92.19 78 ALA A C 1
ATOM 606 O O . ALA A 1 78 ? -12.582 -1.812 15.722 1.00 92.19 78 ALA A O 1
ATOM 607 N N . ALA A 1 79 ? -13.752 -0.800 14.091 1.00 91.75 79 ALA A N 1
ATOM 608 C CA . ALA A 1 79 ? -15.037 -1.374 14.476 1.00 91.75 79 ALA A CA 1
ATOM 609 C C . ALA A 1 79 ? -15.066 -2.880 14.161 1.00 91.75 79 ALA A C 1
ATOM 611 O O . ALA A 1 79 ? -14.700 -3.296 13.063 1.00 91.75 79 ALA A O 1
ATOM 612 N N . ALA A 1 80 ? -15.522 -3.699 15.112 1.00 89.62 80 ALA A N 1
ATOM 613 C CA . ALA A 1 80 ? -15.489 -5.160 14.991 1.00 89.62 80 ALA A CA 1
ATOM 614 C C . ALA A 1 80 ? -16.449 -5.727 13.924 1.00 89.62 80 ALA A C 1
ATOM 616 O O . ALA A 1 80 ? -16.302 -6.875 13.514 1.00 89.62 80 ALA A O 1
ATOM 617 N N . ASP A 1 81 ? -17.430 -4.940 13.485 1.00 95.25 81 ASP A N 1
ATOM 618 C CA . ASP A 1 81 ? -18.504 -5.327 12.567 1.00 95.25 81 ASP A CA 1
ATOM 619 C C . ASP A 1 81 ? -18.338 -4.752 11.147 1.00 95.25 81 ASP A C 1
ATOM 621 O O . ASP A 1 81 ? -19.241 -4.882 10.319 1.00 95.25 81 ASP A O 1
ATOM 625 N N . ARG A 1 82 ? -17.199 -4.113 10.841 1.00 93.44 82 ARG A N 1
ATOM 626 C CA . ARG A 1 82 ? -16.939 -3.478 9.537 1.00 93.44 82 ARG A CA 1
ATOM 627 C C . ARG A 1 82 ? -15.595 -3.904 8.966 1.00 93.44 82 ARG A C 1
ATOM 629 O O . ARG A 1 82 ? -14.616 -4.046 9.689 1.00 93.44 82 ARG A O 1
ATOM 636 N N . ALA A 1 83 ? -15.540 -4.058 7.647 1.00 94.88 83 ALA A N 1
ATOM 637 C CA . ALA A 1 83 ? -14.311 -4.373 6.931 1.00 94.88 83 ALA A CA 1
ATOM 638 C C . ALA A 1 83 ? -14.303 -3.751 5.529 1.00 94.88 83 ALA A C 1
ATOM 640 O O . ALA A 1 83 ? -15.353 -3.563 4.914 1.00 94.88 83 ALA A O 1
ATOM 641 N N . ILE A 1 84 ? -13.100 -3.486 5.018 1.00 95.75 84 ILE A N 1
ATOM 642 C CA . ILE A 1 84 ? -12.845 -3.131 3.620 1.00 95.75 84 ILE A CA 1
ATOM 643 C C . ILE A 1 84 ? -12.049 -4.278 2.999 1.00 95.75 84 ILE A C 1
ATOM 645 O O . ILE A 1 84 ? -10.986 -4.641 3.502 1.00 95.75 84 ILE A O 1
ATOM 649 N N . LEU A 1 85 ? -12.540 -4.832 1.889 1.00 96.12 85 LEU A N 1
ATOM 650 C CA . LEU A 1 85 ? -11.735 -5.708 1.041 1.00 96.12 85 LEU A CA 1
ATOM 651 C C . LEU A 1 85 ? -10.933 -4.840 0.070 1.00 96.12 85 LEU A C 1
ATOM 653 O O . LEU A 1 85 ? -11.472 -4.332 -0.912 1.00 96.12 85 LEU A O 1
ATOM 657 N N . PHE A 1 86 ? -9.645 -4.664 0.353 1.00 97.00 86 PHE A N 1
ATOM 658 C CA . PHE A 1 86 ? -8.738 -3.918 -0.512 1.00 97.00 86 PHE A CA 1
ATOM 659 C C . PHE A 1 86 ? -8.036 -4.861 -1.495 1.00 97.00 86 PHE A C 1
ATOM 661 O O . PHE A 1 86 ? -7.301 -5.760 -1.087 1.00 97.00 86 PHE A O 1
ATOM 668 N N . LEU A 1 87 ? -8.237 -4.637 -2.795 1.00 96.69 87 LEU A N 1
ATOM 669 C CA . LEU A 1 87 ? -7.544 -5.354 -3.865 1.00 96.69 87 LEU A CA 1
ATOM 670 C C . LEU A 1 87 ? -6.471 -4.442 -4.454 1.00 96.69 87 LEU A C 1
ATOM 672 O O . LEU A 1 87 ? -6.767 -3.330 -4.892 1.00 96.69 87 LEU A O 1
ATOM 676 N N . HIS A 1 88 ? -5.219 -4.894 -4.442 1.00 96.88 88 HIS A N 1
ATOM 677 C CA . HIS A 1 88 ? -4.113 -4.065 -4.901 1.00 96.88 88 HIS A CA 1
ATOM 678 C C . HIS A 1 88 ? -4.091 -3.887 -6.426 1.00 96.88 88 HIS A C 1
ATOM 680 O O . HIS A 1 88 ? -4.620 -4.699 -7.182 1.00 96.88 88 HIS A O 1
ATOM 686 N N . GLY A 1 89 ? -3.435 -2.811 -6.869 1.00 96.50 89 GLY A N 1
ATOM 687 C CA . GLY A 1 89 ? -3.208 -2.520 -8.283 1.00 96.50 89 GLY A CA 1
ATOM 688 C C . GLY A 1 89 ? -2.055 -3.329 -8.888 1.00 96.50 89 GLY A C 1
ATOM 689 O O . GLY A 1 89 ? -1.754 -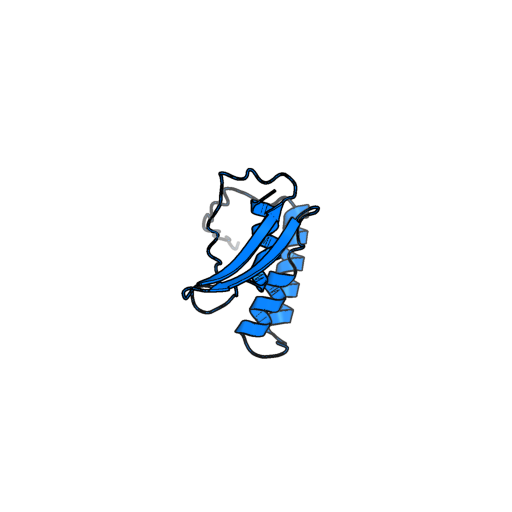4.436 -8.457 1.00 96.50 89 GLY A O 1
ATOM 690 N N . GLY A 1 90 ? -1.392 -2.764 -9.899 1.00 96.19 90 GLY A N 1
ATOM 691 C CA . GLY A 1 90 ? -0.266 -3.416 -10.584 1.00 96.19 90 GLY A CA 1
ATOM 692 C C . GLY A 1 90 ? -0.654 -4.166 -11.860 1.00 96.19 90 GLY A C 1
ATOM 693 O O . GLY A 1 90 ? 0.063 -5.064 -12.297 1.00 96.19 90 GLY A O 1
ATOM 694 N N . ALA A 1 91 ? -1.789 -3.799 -12.468 1.00 96.31 91 ALA A N 1
ATOM 695 C CA . ALA A 1 91 ? -2.227 -4.290 -13.779 1.00 96.31 91 ALA A CA 1
ATOM 696 C C . ALA A 1 91 ? -2.219 -5.828 -13.900 1.00 96.31 91 ALA A C 1
ATOM 698 O O . ALA A 1 91 ? -1.833 -6.371 -14.932 1.00 96.31 91 ALA A O 1
ATOM 699 N N . PHE A 1 92 ? -2.601 -6.527 -12.824 1.00 95.56 92 PHE A N 1
ATOM 700 C CA . PHE A 1 92 ? -2.614 -7.996 -12.707 1.00 95.56 92 PHE A CA 1
ATOM 701 C C . PHE A 1 92 ? -1.242 -8.692 -12.830 1.00 95.56 92 PHE A C 1
ATOM 703 O O . PHE A 1 92 ? -1.153 -9.912 -12.707 1.00 95.56 92 PHE A O 1
ATOM 710 N N . MET A 1 93 ? -0.157 -7.942 -13.036 1.00 96.25 93 MET A N 1
ATOM 711 C CA . MET A 1 93 ? 1.184 -8.476 -13.298 1.00 96.25 93 MET A CA 1
ATOM 712 C C . MET A 1 93 ? 2.222 -8.065 -12.259 1.00 96.25 93 MET A C 1
ATOM 714 O O . MET A 1 93 ? 3.295 -8.655 -12.213 1.00 96.25 93 MET A O 1
ATOM 718 N N . LEU A 1 94 ? 1.944 -7.053 -11.448 1.00 96.19 94 LEU A N 1
ATOM 719 C CA . LEU A 1 94 ? 2.877 -6.477 -10.489 1.00 96.19 94 LEU A CA 1
ATOM 720 C C . LEU A 1 94 ? 2.178 -6.274 -9.147 1.00 96.19 94 LEU A C 1
ATOM 722 O O . LEU A 1 94 ? 0.950 -6.290 -9.065 1.00 96.19 94 LEU A O 1
ATOM 726 N N . GLY A 1 95 ? 2.972 -6.060 -8.104 1.00 96.44 95 GLY A N 1
ATOM 727 C CA . GLY A 1 95 ? 2.460 -5.846 -6.761 1.00 96.44 95 GLY A CA 1
ATOM 728 C C . GLY A 1 95 ? 2.187 -7.144 -6.008 1.00 96.44 95 GLY A C 1
ATOM 729 O O . GLY A 1 95 ? 2.004 -8.220 -6.587 1.00 96.44 95 GLY A O 1
ATOM 730 N N . SER A 1 96 ? 2.106 -6.996 -4.691 1.00 97.00 96 SER A N 1
ATOM 731 C CA . SER A 1 96 ? 1.634 -8.013 -3.764 1.00 97.00 96 SER A CA 1
ATOM 732 C C . SER A 1 96 ? 0.834 -7.371 -2.635 1.00 97.00 96 SER A C 1
ATOM 734 O O . SER A 1 96 ? 1.045 -6.208 -2.274 1.00 97.00 96 SER A O 1
ATOM 736 N N . ALA A 1 97 ? -0.033 -8.156 -1.991 1.00 97.19 97 ALA A N 1
ATOM 737 C CA . ALA A 1 97 ? -0.732 -7.718 -0.782 1.00 97.19 97 ALA A CA 1
ATOM 738 C C . ALA A 1 97 ? 0.244 -7.240 0.312 1.00 97.19 97 ALA A C 1
ATOM 740 O O . ALA A 1 97 ? -0.065 -6.314 1.056 1.00 97.19 97 ALA A O 1
ATOM 741 N N . LYS A 1 98 ? 1.451 -7.827 0.382 1.00 97.88 98 LYS A N 1
ATOM 742 C CA . LYS A 1 98 ? 2.496 -7.437 1.338 1.00 97.88 98 LYS A CA 1
ATOM 743 C C . LYS A 1 98 ? 3.053 -6.040 1.054 1.00 97.88 98 LYS A C 1
ATOM 745 O O . LYS A 1 98 ? 3.262 -5.286 2.007 1.00 97.88 98 LYS A O 1
ATOM 750 N N . ALA A 1 99 ? 3.309 -5.705 -0.210 1.00 97.81 99 ALA A N 1
ATOM 751 C CA . ALA A 1 99 ? 3.838 -4.397 -0.594 1.00 97.81 99 ALA A CA 1
ATOM 752 C C . ALA A 1 99 ? 2.819 -3.276 -0.336 1.00 97.81 99 ALA A C 1
ATOM 754 O O . ALA A 1 99 ? 3.173 -2.210 0.154 1.00 97.81 99 ALA A O 1
ATOM 755 N N . TYR A 1 100 ? 1.533 -3.552 -0.566 1.00 98.31 100 TYR A N 1
ATOM 756 C CA . TYR A 1 100 ? 0.452 -2.573 -0.426 1.00 98.31 100 TYR A CA 1
ATOM 757 C C . TYR A 1 100 ? -0.020 -2.306 1.012 1.00 98.31 100 TYR A C 1
ATOM 759 O O . TYR A 1 100 ? -0.903 -1.472 1.202 1.00 98.31 100 TYR A O 1
ATOM 767 N N . ARG A 1 101 ? 0.553 -2.953 2.039 1.00 98.38 101 ARG A N 1
ATOM 768 C CA . ARG A 1 101 ? 0.126 -2.774 3.446 1.00 98.38 101 ARG A CA 1
ATOM 769 C C . ARG A 1 101 ? 0.193 -1.323 3.912 1.00 98.38 101 ARG A C 1
ATOM 771 O O . ARG A 1 101 ? -0.700 -0.893 4.632 1.00 98.38 101 ARG A O 1
ATOM 778 N N . GLY A 1 102 ? 1.212 -0.578 3.478 1.00 98.44 102 GLY A N 1
ATOM 779 C CA . GLY A 1 102 ? 1.336 0.851 3.768 1.00 98.44 102 GLY A CA 1
ATOM 780 C C . GLY A 1 102 ? 0.148 1.627 3.234 1.00 98.44 102 GLY A C 1
ATOM 781 O O . GLY A 1 102 ? -0.604 2.205 4.008 1.00 98.44 102 GLY A O 1
ATOM 782 N N . LEU A 1 103 ? -0.105 1.545 1.929 1.00 98.12 103 LEU A N 1
ATOM 783 C CA . LEU A 1 103 ? -1.242 2.231 1.316 1.00 98.12 103 LEU A CA 1
ATOM 784 C C . LEU A 1 103 ? -2.588 1.786 1.908 1.00 98.12 103 LEU A C 1
ATOM 786 O O . LEU A 1 103 ? -3.414 2.628 2.244 1.00 98.12 103 LEU A O 1
ATOM 790 N N . ALA A 1 104 ? -2.794 0.480 2.091 1.00 98.12 104 ALA A N 1
ATOM 791 C CA . ALA A 1 104 ? -4.013 -0.049 2.697 1.00 98.12 104 ALA A CA 1
ATOM 792 C C . ALA A 1 104 ? -4.219 0.475 4.129 1.00 98.12 104 ALA A C 1
ATOM 794 O O . ALA A 1 104 ? -5.349 0.744 4.523 1.00 98.12 104 ALA A O 1
ATOM 795 N N . SER A 1 105 ? -3.138 0.672 4.892 1.00 98.12 105 SER A N 1
ATOM 796 C CA . SER A 1 105 ? -3.223 1.235 6.242 1.00 98.12 105 SER A CA 1
ATOM 797 C C . SER A 1 105 ? -3.669 2.696 6.250 1.00 98.12 105 SER A C 1
ATOM 799 O O . SER A 1 105 ? -4.444 3.057 7.123 1.00 98.12 105 SER A O 1
ATOM 801 N N . GLN A 1 106 ? -3.273 3.496 5.252 1.00 97.44 106 GLN A N 1
ATOM 802 C CA . GLN A 1 106 ? -3.715 4.893 5.118 1.00 97.44 106 GLN A CA 1
ATOM 803 C C . GLN A 1 106 ? -5.214 5.005 4.800 1.00 97.44 106 GLN A C 1
ATOM 805 O O . GLN A 1 106 ? -5.839 6.001 5.130 1.00 97.44 106 GLN A O 1
A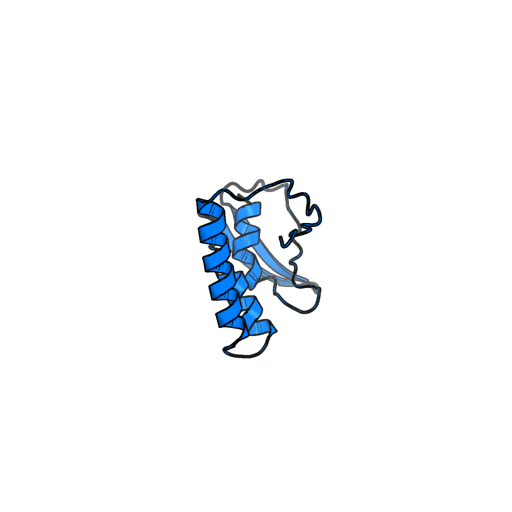TOM 810 N N . VAL A 1 107 ? -5.790 3.990 4.146 1.00 95.94 107 VAL A N 1
ATOM 811 C CA . VAL A 1 107 ? -7.233 3.923 3.848 1.00 95.94 107 VAL A CA 1
ATOM 812 C C . VAL A 1 107 ? -8.037 3.432 5.053 1.00 95.94 107 VAL A C 1
ATOM 814 O O . VAL A 1 107 ? -9.221 3.735 5.172 1.00 95.94 107 VAL A O 1
ATOM 817 N N . ALA A 1 108 ? -7.422 2.616 5.909 1.00 94.25 108 ALA A N 1
ATOM 818 C CA . ALA A 1 108 ? -8.104 1.985 7.030 1.00 94.25 108 ALA A CA 1
ATOM 819 C C . ALA A 1 108 ? -8.294 2.919 8.238 1.00 94.25 108 ALA A C 1
ATOM 821 O O . ALA A 1 108 ? -9.186 2.649 9.044 1.00 94.25 108 ALA A O 1
ATOM 822 N N . VAL A 1 109 ? -7.445 3.945 8.384 1.00 90.56 109 VAL A N 1
ATOM 823 C CA . VAL A 1 109 ? -7.448 4.896 9.514 1.00 90.56 109 VAL A CA 1
ATOM 824 C C . VAL A 1 109 ? -8.367 6.092 9.304 1.00 90.56 109 VAL A C 1
ATOM 826 O O . VAL A 1 109 ? -8.577 6.500 8.142 1.00 90.56 109 VAL A O 1
#

InterPro domains:
  IPR029058 Alpha/Beta hydrolase fold [G3DSA:3.40.50.1820] (16-109)
  IPR029058 Alpha/Beta hydrolase fold [SSF53474] (51-107)

Sequence (109 aa):
MTTTKTTPVETRHALSDDERQIEQAVLAEIHQLFSNPTGNQRETYDAMIAKTPIADGVTLEAIDRDGVSGWWVRPTSAAADRAILFLHGGAFMLGSAKAYRGLASQVAV

Radius of gyration: 18.95 Å; chains: 1; bounding box: 37×56×53 Å

Secondary structure (DSSP, 8-state):
-----------SSPPPHHHHHHHHHHHHHHHHHHHS-SS-HHHHHHHHHTTSPPPTTEEEEEEEETTEEEEEEEETT--TT--------STTTS--TTTTHHHHHHHH-